Protein AF-A0A960WPZ5-F1 (afdb_monomer_lite)

Structure (mmCIF, N/CA/C/O backbone):
data_AF-A0A960WPZ5-F1
#
_entry.id   AF-A0A960WPZ5-F1
#
loop_
_atom_site.group_PDB
_atom_site.id
_atom_site.type_symbol
_atom_site.label_atom_id
_atom_site.label_alt_id
_atom_site.label_comp_id
_atom_site.label_asym_id
_atom_site.label_entity_id
_atom_site.label_seq_id
_atom_site.pdbx_PDB_ins_code
_atom_site.Cartn_x
_atom_site.Cartn_y
_atom_site.Cartn_z
_atom_site.occupancy
_atom_site.B_iso_or_equiv
_atom_site.auth_seq_id
_atom_site.auth_comp_id
_atom_site.auth_asym_id
_atom_site.auth_atom_id
_atom_site.pdbx_PDB_model_num
ATOM 1 N N . VAL A 1 1 ? -7.403 -0.980 5.760 1.00 86.06 1 VAL A N 1
ATOM 2 C CA . VAL A 1 1 ? -6.300 -1.568 6.557 1.00 86.06 1 VAL A CA 1
ATOM 3 C C . VAL A 1 1 ? -6.698 -1.604 8.019 1.00 86.06 1 VAL A C 1
ATOM 5 O O . VAL A 1 1 ? -7.428 -0.713 8.437 1.00 86.06 1 VAL A O 1
ATOM 8 N N . LYS A 1 2 ? -6.292 -2.631 8.769 1.00 90.44 2 LYS A N 1
ATOM 9 C CA . LYS A 1 2 ? -6.555 -2.751 10.212 1.00 90.44 2 LYS A CA 1
ATOM 10 C C . LYS A 1 2 ? -5.215 -2.858 10.932 1.00 90.44 2 LYS A C 1
ATOM 12 O O . LYS A 1 2 ? -4.599 -3.916 10.894 1.00 90.44 2 LYS A O 1
ATOM 17 N N . GLY A 1 3 ? -4.752 -1.765 11.538 1.00 92.44 3 GLY A N 1
ATOM 18 C CA . GLY A 1 3 ? -3.379 -1.704 12.047 1.00 92.44 3 GLY A CA 1
ATOM 19 C C . GLY A 1 3 ? -2.375 -2.034 10.936 1.00 92.44 3 GLY A C 1
ATOM 20 O O . GLY A 1 3 ? -2.461 -1.464 9.850 1.00 92.44 3 GLY A O 1
ATOM 21 N N . SER A 1 4 ? -1.482 -2.991 11.193 1.00 95.31 4 SER A N 1
ATOM 22 C CA . SER A 1 4 ? -0.487 -3.504 10.242 1.00 95.31 4 SER A CA 1
ATOM 23 C C . SER A 1 4 ? -1.030 -4.543 9.252 1.00 95.31 4 SER A C 1
ATOM 25 O O . SER A 1 4 ? -0.323 -4.909 8.312 1.00 95.31 4 SER A O 1
ATOM 27 N N . THR A 1 5 ? -2.266 -5.024 9.428 1.00 96.06 5 THR A N 1
ATOM 28 C CA . THR A 1 5 ? -2.863 -6.027 8.540 1.00 96.06 5 THR A CA 1
ATOM 29 C C . THR A 1 5 ? -3.454 -5.389 7.283 1.00 96.06 5 THR A C 1
ATOM 31 O O . THR A 1 5 ? -4.344 -4.520 7.334 1.00 96.06 5 THR A O 1
ATOM 34 N N . ILE A 1 6 ? -2.990 -5.879 6.135 1.00 96.31 6 ILE A N 1
ATOM 35 C CA . ILE A 1 6 ? -3.463 -5.541 4.798 1.00 96.31 6 ILE A CA 1
ATOM 36 C C . ILE A 1 6 ? -4.168 -6.760 4.212 1.00 96.31 6 ILE A C 1
ATOM 38 O O . ILE A 1 6 ? -3.575 -7.824 4.057 1.00 96.31 6 ILE A O 1
ATOM 42 N N . LYS A 1 7 ? -5.433 -6.561 3.838 1.00 97.62 7 LYS A N 1
ATOM 43 C CA . LYS A 1 7 ? -6.232 -7.530 3.096 1.00 97.62 7 LYS A CA 1
ATOM 44 C C . LYS A 1 7 ? -6.602 -6.938 1.742 1.00 97.62 7 LYS A C 1
ATOM 46 O O . LYS A 1 7 ? -7.104 -5.811 1.700 1.00 97.62 7 LYS A O 1
ATOM 51 N N . VAL A 1 8 ? -6.364 -7.682 0.667 1.00 97.94 8 VAL A N 1
ATOM 52 C CA . VAL A 1 8 ? -6.726 -7.293 -0.701 1.00 97.94 8 VAL A CA 1
ATOM 53 C C . VAL A 1 8 ? -7.655 -8.343 -1.285 1.00 97.94 8 VAL A C 1
ATOM 55 O O . VAL A 1 8 ? -7.376 -9.542 -1.245 1.00 97.94 8 VAL A O 1
ATOM 58 N N . GLU A 1 9 ? -8.757 -7.865 -1.849 1.00 98.25 9 GLU A N 1
ATOM 59 C CA . GLU A 1 9 ? -9.732 -8.681 -2.555 1.00 98.25 9 GLU A CA 1
ATOM 60 C C . GLU A 1 9 ? -9.839 -8.206 -3.999 1.00 98.25 9 GLU A C 1
ATOM 62 O O . GLU A 1 9 ? -9.930 -7.006 -4.266 1.00 98.25 9 GLU A O 1
ATOM 67 N N . LEU A 1 10 ? -9.844 -9.159 -4.925 1.00 98.31 10 LEU A N 1
ATOM 68 C CA . LEU A 1 10 ? -10.059 -8.922 -6.345 1.00 98.31 10 LEU A CA 1
ATOM 69 C C . LEU A 1 10 ? -11.208 -9.813 -6.804 1.00 98.31 10 LEU A C 1
ATOM 71 O O . LEU A 1 10 ? -11.171 -11.026 -6.612 1.00 98.31 10 LEU A O 1
ATOM 75 N N . ASN A 1 11 ? -12.246 -9.205 -7.382 1.00 98.12 11 ASN A N 1
ATOM 76 C CA . ASN A 1 11 ? -13.432 -9.910 -7.883 1.00 98.12 11 ASN A CA 1
ATOM 77 C C . ASN A 1 11 ? -14.061 -10.879 -6.856 1.00 98.12 11 ASN A C 1
ATOM 79 O O . ASN A 1 11 ? -14.492 -11.973 -7.204 1.00 98.12 11 ASN A O 1
ATOM 83 N N . GLY A 1 12 ? -14.100 -10.479 -5.580 1.00 98.12 12 GLY A N 1
ATOM 84 C CA . GLY A 1 12 ? -14.702 -11.262 -4.491 1.00 98.12 12 GLY A CA 1
ATOM 85 C C . GLY A 1 12 ? -13.809 -12.356 -3.896 1.00 98.12 12 GLY A C 1
ATOM 86 O O . GLY A 1 12 ? -14.254 -13.068 -3.003 1.00 98.12 12 GLY A O 1
ATOM 87 N N . SER A 1 13 ? -12.560 -12.491 -4.350 1.00 98.44 13 SER A N 1
ATOM 88 C CA . SER A 1 13 ? -11.594 -13.454 -3.808 1.00 98.44 13 SER A CA 1
ATOM 89 C C . SER A 1 13 ? -10.465 -12.750 -3.064 1.00 98.44 13 SER A C 1
ATOM 91 O O . SER A 1 13 ? -9.919 -11.758 -3.549 1.00 98.44 13 SER A O 1
ATOM 93 N N . VAL A 1 14 ? -10.095 -13.278 -1.894 1.00 98.31 14 VAL A N 1
ATOM 94 C CA . VAL A 1 14 ? -8.940 -12.795 -1.124 1.00 98.31 14 VAL A CA 1
ATOM 95 C C . VAL A 1 14 ? -7.668 -13.242 -1.829 1.00 98.31 14 VAL A C 1
ATOM 97 O O . VAL A 1 14 ? -7.407 -14.437 -1.929 1.00 98.31 14 VAL A O 1
ATOM 100 N N . ILE A 1 15 ? -6.886 -12.278 -2.306 1.00 98.44 15 ILE A N 1
ATOM 101 C CA . ILE A 1 15 ? -5.602 -12.533 -2.977 1.00 98.44 15 ILE A CA 1
ATOM 102 C C . ILE A 1 15 ? -4.403 -12.196 -2.087 1.00 98.44 15 ILE A C 1
ATOM 104 O O . ILE A 1 15 ? -3.281 -12.590 -2.388 1.00 98.44 15 ILE A O 1
ATOM 108 N N . LEU A 1 16 ? -4.636 -11.471 -0.991 1.00 97.94 16 LEU A N 1
ATOM 109 C CA . LEU A 1 16 ? -3.628 -11.151 0.010 1.00 97.94 16 LEU A CA 1
ATOM 110 C C . LEU A 1 16 ? -4.296 -10.968 1.373 1.00 97.94 16 LEU A C 1
ATOM 112 O O . LEU A 1 16 ? -5.275 -10.228 1.484 1.00 97.94 16 LEU A O 1
ATOM 116 N N . ASP A 1 17 ? -3.722 -11.588 2.398 1.00 97.75 17 ASP A N 1
ATOM 117 C CA . ASP A 1 17 ? -3.995 -11.309 3.807 1.00 97.75 17 ASP A CA 1
ATOM 118 C C . ASP A 1 17 ? -2.667 -11.406 4.565 1.00 97.75 17 ASP A C 1
ATOM 120 O O . ASP A 1 17 ? -2.121 -12.495 4.750 1.00 97.75 17 ASP A O 1
ATOM 124 N N . ALA A 1 18 ? -2.078 -10.255 4.881 1.00 96.69 18 ALA A N 1
ATOM 125 C CA . ALA A 1 18 ? -0.720 -10.177 5.402 1.00 96.69 18 ALA A CA 1
ATOM 126 C C . ALA A 1 18 ? -0.587 -9.113 6.493 1.00 96.69 18 ALA A C 1
ATOM 128 O O . ALA A 1 18 ? -1.210 -8.053 6.443 1.00 96.69 18 ALA A O 1
ATOM 129 N N . ASP A 1 19 ? 0.279 -9.390 7.465 1.00 96.12 19 ASP A N 1
ATOM 130 C CA . ASP A 1 19 ? 0.635 -8.480 8.549 1.00 96.12 19 ASP A CA 1
ATOM 131 C C . ASP A 1 19 ? 2.028 -7.900 8.296 1.00 96.12 19 ASP A C 1
ATOM 133 O O . ASP A 1 19 ? 3.031 -8.616 8.365 1.00 96.12 19 ASP A O 1
ATOM 137 N N . LEU A 1 20 ? 2.090 -6.596 8.015 1.00 94.75 20 LEU A N 1
ATOM 138 C CA . LEU A 1 20 ? 3.342 -5.898 7.720 1.00 94.75 20 LEU A CA 1
ATOM 139 C C . LEU A 1 20 ? 4.365 -5.976 8.860 1.00 94.75 20 LEU A C 1
ATOM 141 O O . LEU A 1 20 ? 5.563 -5.899 8.594 1.00 94.75 20 LEU A O 1
ATOM 145 N N . SER A 1 21 ? 3.927 -6.169 10.110 1.00 94.12 21 SER A N 1
ATOM 146 C CA . SER A 1 21 ? 4.837 -6.294 11.256 1.00 94.12 21 SER A CA 1
ATOM 147 C C . SER A 1 21 ? 5.694 -7.565 11.212 1.00 94.12 21 SER A C 1
ATOM 149 O O . SER A 1 21 ? 6.7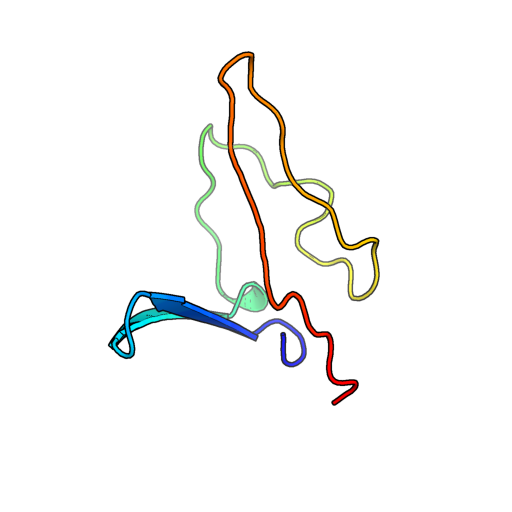34 -7.629 11.862 1.00 94.12 21 SER A O 1
ATOM 151 N N . LYS A 1 22 ? 5.281 -8.564 10.422 1.00 95.75 22 LYS A N 1
ATOM 152 C CA . LYS A 1 22 ? 5.963 -9.857 10.275 1.00 95.75 22 LYS A CA 1
ATOM 153 C C . LYS A 1 22 ? 6.867 -9.923 9.043 1.00 95.75 22 LYS A C 1
ATOM 155 O O . LYS A 1 22 ? 7.537 -10.930 8.841 1.00 95.75 22 LYS A O 1
ATOM 160 N N . VAL A 1 23 ? 6.873 -8.883 8.207 1.00 93.50 23 VAL A N 1
ATOM 161 C CA . VAL A 1 23 ? 7.676 -8.843 6.980 1.00 93.50 23 VAL A CA 1
ATOM 162 C C . VAL A 1 23 ? 9.130 -8.542 7.332 1.00 93.50 23 VAL A C 1
ATOM 164 O O . VAL A 1 23 ? 9.448 -7.460 7.826 1.00 93.50 23 VAL A O 1
ATOM 167 N N . THR A 1 24 ? 10.008 -9.504 7.063 1.00 92.38 24 THR A N 1
ATOM 168 C CA . THR A 1 24 ? 11.458 -9.402 7.296 1.00 92.38 24 THR A CA 1
ATOM 169 C C . THR A 1 24 ? 12.277 -9.415 6.010 1.00 92.38 24 THR A C 1
ATOM 171 O O . THR A 1 24 ? 13.409 -8.937 6.018 1.00 92.38 24 THR A O 1
ATOM 174 N N . ASP A 1 25 ? 11.706 -9.927 4.918 1.00 93.25 25 ASP A N 1
ATOM 175 C CA . ASP A 1 25 ? 12.324 -9.947 3.595 1.00 93.25 25 ASP A CA 1
ATOM 176 C C . ASP A 1 25 ? 11.808 -8.784 2.737 1.00 93.25 25 ASP A C 1
ATOM 178 O O . ASP A 1 25 ? 10.620 -8.444 2.764 1.00 93.25 25 ASP A O 1
ATOM 182 N N . TYR A 1 26 ? 12.710 -8.151 1.989 1.00 92.38 26 TYR A N 1
ATOM 183 C CA . TYR A 1 26 ? 12.434 -6.917 1.261 1.00 92.38 26 TYR A CA 1
ATOM 184 C C . TYR A 1 26 ? 12.832 -7.035 -0.201 1.00 92.38 26 TYR A C 1
ATOM 186 O O . TYR A 1 26 ? 13.962 -7.394 -0.537 1.00 92.38 26 TYR A O 1
ATOM 194 N N . MET A 1 27 ? 11.932 -6.600 -1.083 1.00 89.50 27 MET A N 1
ATOM 195 C CA . MET A 1 27 ? 12.243 -6.463 -2.500 1.00 89.50 27 MET A CA 1
ATOM 196 C C . MET A 1 27 ? 13.427 -5.500 -2.684 1.00 89.50 27 MET A C 1
ATOM 198 O O . MET A 1 27 ? 13.374 -4.344 -2.267 1.00 89.50 27 MET A O 1
ATOM 202 N N . GLY A 1 28 ? 14.512 -5.989 -3.287 1.00 89.06 28 GLY A N 1
ATOM 203 C CA . GLY A 1 28 ? 15.746 -5.219 -3.466 1.00 89.06 28 GLY A CA 1
ATOM 204 C C . GLY A 1 28 ? 16.610 -5.078 -2.205 1.00 89.06 28 GLY A C 1
ATOM 205 O O . GLY A 1 28 ? 17.492 -4.225 -2.180 1.00 89.06 28 GLY A O 1
ATOM 206 N N . GLY A 1 29 ? 16.361 -5.873 -1.155 1.00 91.62 29 GLY A N 1
ATOM 207 C CA . GLY A 1 29 ? 17.200 -5.930 0.050 1.00 91.62 29 GLY A CA 1
ATOM 208 C C . GLY A 1 29 ? 17.164 -4.671 0.921 1.00 91.62 29 GLY A C 1
ATOM 209 O O . GLY A 1 29 ? 18.011 -4.498 1.794 1.00 91.62 29 GLY A O 1
ATOM 210 N N . LYS A 1 30 ? 16.201 -3.771 0.690 1.00 92.12 30 LYS A N 1
ATOM 211 C CA . LYS A 1 30 ? 16.080 -2.498 1.404 1.00 92.12 30 LYS A CA 1
ATOM 212 C C . LYS A 1 30 ? 14.685 -2.334 1.992 1.00 92.12 30 LYS A C 1
ATOM 214 O O . LYS A 1 30 ? 13.690 -2.398 1.274 1.00 92.12 30 LYS A O 1
ATOM 219 N N . ALA A 1 31 ? 14.620 -2.041 3.290 1.00 91.06 31 ALA A N 1
ATOM 220 C CA . ALA A 1 31 ? 13.361 -1.754 3.964 1.00 91.06 31 ALA A CA 1
ATOM 221 C C . ALA A 1 31 ? 12.654 -0.536 3.345 1.00 91.06 31 ALA A C 1
ATOM 223 O O . ALA A 1 31 ? 13.272 0.499 3.075 1.00 91.06 31 ALA A O 1
ATOM 224 N N . HIS A 1 32 ? 11.340 -0.651 3.141 1.00 91.88 32 HIS A N 1
ATOM 225 C CA . HIS A 1 32 ? 10.540 0.444 2.604 1.00 91.88 32 HIS A CA 1
ATOM 226 C C . HIS A 1 32 ? 10.343 1.536 3.675 1.00 91.88 32 HIS A C 1
ATOM 228 O O . HIS A 1 32 ? 9.852 1.226 4.764 1.00 91.88 32 HIS A O 1
ATOM 234 N N . PRO A 1 33 ? 10.649 2.817 3.386 1.00 92.56 33 PRO A N 1
ATOM 235 C CA . PRO A 1 33 ? 10.695 3.882 4.396 1.00 92.56 33 PRO A CA 1
ATOM 236 C C . PRO A 1 33 ? 9.342 4.168 5.060 1.00 92.56 33 PRO A C 1
ATOM 238 O O . PRO A 1 33 ? 9.293 4.690 6.167 1.00 92.56 33 PRO A O 1
ATOM 241 N N . GLY A 1 34 ? 8.239 3.833 4.387 1.00 92.94 34 GLY A N 1
ATOM 242 C CA . GLY A 1 34 ? 6.883 4.075 4.880 1.00 92.94 34 GLY A CA 1
ATOM 243 C C . GLY A 1 34 ? 6.165 2.864 5.478 1.00 92.94 34 GLY A C 1
ATOM 244 O O . GLY A 1 34 ? 4.989 2.997 5.797 1.00 92.94 34 GLY A O 1
ATOM 245 N N . LYS A 1 35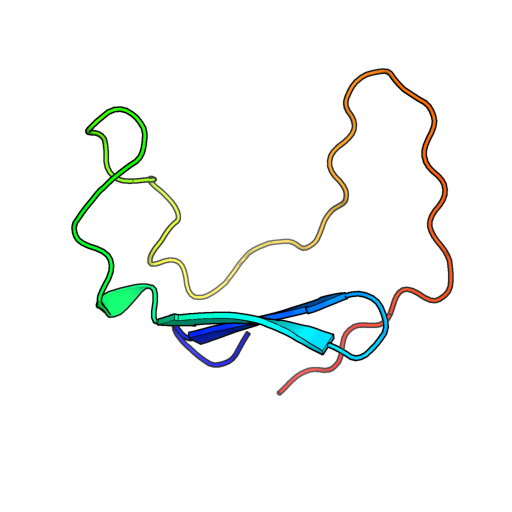 ? 6.799 1.684 5.583 1.00 91.25 35 LYS A N 1
ATOM 246 C CA . LYS A 1 35 ? 6.068 0.433 5.888 1.00 91.25 35 LYS A CA 1
ATOM 247 C C . LYS A 1 35 ? 5.358 0.436 7.251 1.00 91.25 35 LYS A C 1
ATOM 249 O O . LYS A 1 35 ? 4.312 -0.185 7.382 1.00 91.25 35 LYS A O 1
ATOM 254 N N . ASP A 1 36 ? 5.913 1.148 8.233 1.00 92.81 36 ASP A N 1
ATOM 255 C CA . ASP A 1 36 ? 5.405 1.184 9.613 1.00 92.81 36 ASP A CA 1
ATOM 256 C C . ASP A 1 36 ? 4.530 2.421 9.897 1.00 92.81 36 ASP A C 1
ATOM 258 O O . ASP A 1 36 ? 4.089 2.640 11.026 1.00 92.81 36 ASP A O 1
ATOM 262 N N . LEU A 1 37 ? 4.265 3.259 8.884 1.00 94.00 37 LEU A N 1
ATOM 263 C CA . LEU A 1 37 ? 3.413 4.435 9.045 1.00 94.00 37 LEU A CA 1
ATOM 264 C C . LEU A 1 37 ? 1.950 4.018 9.228 1.00 94.00 37 LEU A C 1
ATOM 266 O O . LEU A 1 37 ? 1.364 3.332 8.396 1.00 94.00 37 LEU A O 1
ATOM 270 N N . THR A 1 38 ? 1.322 4.514 10.292 1.00 92.56 38 THR A N 1
ATOM 271 C CA . THR A 1 38 ? -0.089 4.234 10.613 1.00 92.56 38 THR A CA 1
ATOM 272 C C . THR A 1 38 ? -1.073 5.212 9.963 1.00 92.56 38 THR A C 1
ATOM 274 O O . THR A 1 38 ? -2.287 5.045 10.082 1.00 92.56 38 THR A O 1
ATOM 277 N N . LYS A 1 39 ? -0.567 6.242 9.274 1.00 92.56 39 LYS A N 1
ATOM 278 C CA . LYS A 1 39 ? -1.353 7.266 8.573 1.00 92.56 39 LYS A CA 1
ATOM 279 C C . LYS A 1 39 ? -0.685 7.671 7.262 1.00 92.56 39 LYS A C 1
ATOM 281 O O . LYS A 1 39 ? 0.538 7.651 7.154 1.00 92.56 39 LYS A O 1
ATOM 286 N N . GLY A 1 40 ? -1.492 8.094 6.295 1.00 93.38 40 GLY A N 1
ATOM 287 C CA . GLY A 1 40 ? -1.029 8.534 4.984 1.00 93.38 40 GLY A CA 1
ATOM 288 C C . GLY A 1 40 ? -2.182 8.994 4.098 1.00 93.38 40 GLY A C 1
ATOM 289 O O . GLY A 1 40 ? -3.319 9.113 4.557 1.00 93.38 40 GLY A O 1
ATOM 290 N N . PHE A 1 41 ? -1.877 9.246 2.828 1.00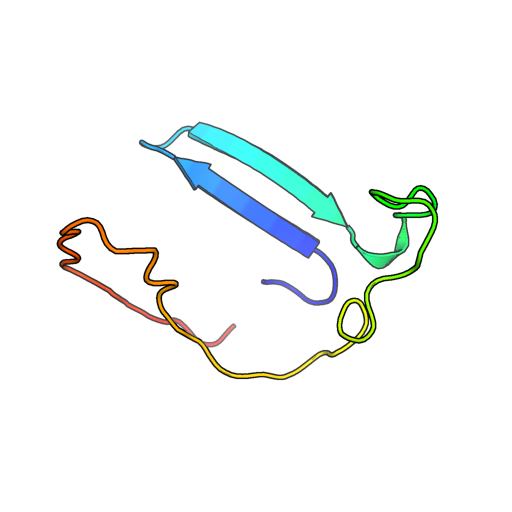 94.94 41 PHE A N 1
ATOM 291 C CA . PHE A 1 41 ? -2.860 9.631 1.819 1.00 94.94 41 PHE A CA 1
ATOM 292 C C . PHE A 1 41 ? -3.323 8.421 1.004 1.00 94.94 41 PHE A C 1
ATOM 294 O O . PHE A 1 41 ? -2.590 7.447 0.838 1.00 94.94 41 PHE A O 1
ATOM 301 N N . PHE A 1 42 ? -4.541 8.505 0.476 1.00 95.81 42 PHE A N 1
ATOM 302 C CA . PHE A 1 42 ? -5.060 7.582 -0.529 1.00 95.81 42 PHE A CA 1
ATOM 303 C C . PHE A 1 42 ? -4.886 8.203 -1.919 1.00 95.81 42 PHE A C 1
ATOM 305 O O . PHE A 1 42 ? -5.161 9.390 -2.093 1.00 95.81 42 PHE A O 1
ATOM 312 N N . GLY A 1 43 ? -4.462 7.414 -2.907 1.00 96.00 43 GLY A N 1
ATOM 313 C CA . GLY A 1 43 ? -4.276 7.891 -4.275 1.00 96.00 43 GLY A CA 1
ATOM 314 C C . GLY A 1 43 ? -4.212 6.762 -5.298 1.00 96.00 43 GLY A C 1
ATOM 315 O O . GLY A 1 43 ? -4.025 5.597 -4.947 1.00 96.00 43 GLY A O 1
ATOM 316 N N . PHE A 1 44 ? -4.365 7.129 -6.569 1.00 96.50 44 PHE A N 1
ATOM 317 C CA . PHE A 1 44 ? -4.207 6.233 -7.712 1.00 96.50 44 PHE A CA 1
ATOM 318 C C . PHE A 1 44 ? -2.840 6.458 -8.352 1.00 96.50 44 PHE A C 1
ATOM 320 O O . PHE A 1 44 ? -2.477 7.597 -8.644 1.00 96.50 44 PHE A O 1
ATOM 327 N N . ALA A 1 45 ? -2.086 5.381 -8.570 1.00 93.00 45 ALA A N 1
ATOM 328 C CA . ALA A 1 45 ? -0.845 5.451 -9.329 1.00 93.00 45 ALA A CA 1
ATOM 329 C C . ALA A 1 45 ? -1.159 5.601 -10.827 1.00 93.00 45 ALA A C 1
ATOM 331 O O . ALA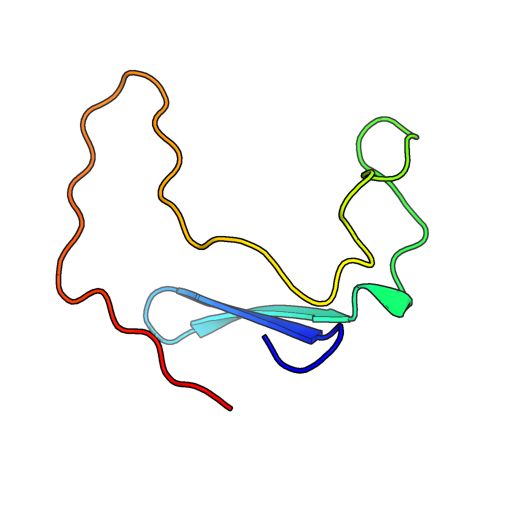 A 1 45 ? -1.991 4.868 -11.361 1.00 93.00 45 ALA A O 1
ATOM 332 N N . GLY A 1 46 ? -0.488 6.541 -11.493 1.00 93.06 46 GLY A N 1
ATOM 333 C CA . GLY A 1 46 ? -0.498 6.682 -12.949 1.00 93.06 46 GLY A CA 1
ATOM 334 C C . GLY A 1 46 ? 0.827 6.201 -13.531 1.00 93.06 46 GLY A C 1
ATOM 335 O O . GLY A 1 46 ? 1.878 6.457 -12.947 1.00 93.06 46 GLY A O 1
ATOM 336 N N . HIS A 1 47 ? 0.782 5.508 -14.669 1.00 93.69 47 HIS A N 1
ATOM 337 C CA . HIS A 1 47 ? 1.978 4.952 -15.310 1.00 93.69 47 HIS A CA 1
ATOM 338 C C . HIS A 1 47 ? 1.939 5.102 -16.845 1.00 93.69 47 HIS A C 1
ATOM 340 O O . HIS A 1 47 ? 2.277 4.186 -17.586 1.00 93.69 47 HIS A O 1
ATOM 346 N N . GLY A 1 48 ? 1.491 6.265 -17.328 1.00 94.44 48 GLY A N 1
ATOM 347 C CA . GLY A 1 48 ? 1.447 6.617 -18.756 1.00 94.44 48 GLY A CA 1
ATOM 348 C C . GLY A 1 48 ? 0.214 6.106 -19.508 1.00 94.44 48 GLY A C 1
ATOM 349 O O . GLY A 1 48 ? -0.330 6.835 -20.333 1.00 94.44 48 GLY A O 1
ATOM 350 N N . ASP A 1 49 ? -0.273 4.914 -19.170 1.00 96.25 49 ASP A N 1
ATOM 351 C CA . ASP A 1 49 ? -1.462 4.332 -19.795 1.00 96.25 49 ASP A CA 1
ATOM 352 C C . ASP A 1 49 ? -2.774 4.833 -19.176 1.00 96.25 49 ASP A C 1
ATOM 354 O O . ASP A 1 49 ? -2.868 5.129 -17.979 1.00 96.25 49 ASP A O 1
ATOM 358 N N . ALA A 1 50 ? -3.820 4.895 -20.004 1.00 95.44 50 ALA A N 1
ATOM 359 C CA . ALA A 1 50 ? -5.148 5.303 -19.569 1.00 95.44 50 ALA A CA 1
ATOM 360 C C . ALA A 1 50 ? -5.813 4.217 -18.708 1.00 95.44 50 ALA A C 1
ATO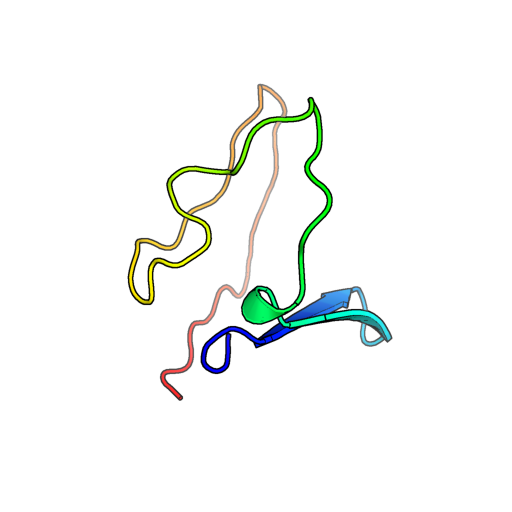M 362 O O . ALA A 1 50 ? -5.977 3.072 -19.129 1.00 95.44 50 ALA A O 1
ATOM 363 N N . VAL A 1 51 ? -6.268 4.609 -17.517 1.00 95.94 51 VAL A N 1
ATOM 364 C CA . VAL A 1 51 ? -7.034 3.765 -16.589 1.00 95.94 51 VAL A CA 1
ATOM 365 C C . VAL A 1 51 ? -8.260 4.520 -16.078 1.00 95.94 51 VAL A C 1
ATOM 367 O O . VAL A 1 51 ? -8.219 5.735 -15.891 1.00 95.94 51 VAL A O 1
ATOM 370 N N . ALA A 1 52 ? -9.362 3.804 -15.845 1.00 96.25 52 ALA A N 1
ATOM 371 C CA . ALA A 1 52 ? -10.621 4.386 -15.385 1.00 96.25 52 ALA A CA 1
ATOM 372 C C . ALA A 1 52 ? -11.072 3.761 -14.059 1.00 96.25 52 ALA A C 1
ATOM 374 O O . ALA A 1 52 ? -11.135 2.539 -13.920 1.00 96.25 52 ALA A O 1
ATOM 375 N N . PHE A 1 53 ? -11.454 4.610 -13.104 1.00 97.25 53 PHE A N 1
ATOM 376 C CA . PHE A 1 53 ? -11.957 4.205 -11.792 1.00 97.25 53 PHE A CA 1
ATOM 377 C C . PHE A 1 53 ? -13.393 4.696 -11.605 1.00 97.25 53 PHE A C 1
ATOM 379 O O . PHE A 1 53 ? -13.746 5.802 -12.006 1.00 97.25 53 PHE A O 1
ATOM 386 N N . ARG A 1 54 ? -14.236 3.884 -10.964 1.00 98.12 54 ARG A N 1
ATOM 387 C CA . ARG A 1 54 ? -15.602 4.265 -10.577 1.00 98.12 54 ARG A CA 1
ATOM 388 C C . ARG A 1 54 ? -15.977 3.611 -9.254 1.00 98.12 54 ARG A C 1
ATOM 390 O O . ARG A 1 54 ? -15.433 2.564 -8.921 1.00 98.12 54 ARG A O 1
ATOM 397 N N . LYS A 1 55 ? -16.950 4.194 -8.543 1.00 98.06 55 LYS A N 1
ATOM 398 C CA . LYS A 1 55 ? -17.465 3.686 -7.252 1.00 98.06 55 LYS A CA 1
ATOM 399 C C . LYS A 1 55 ? -16.373 3.531 -6.17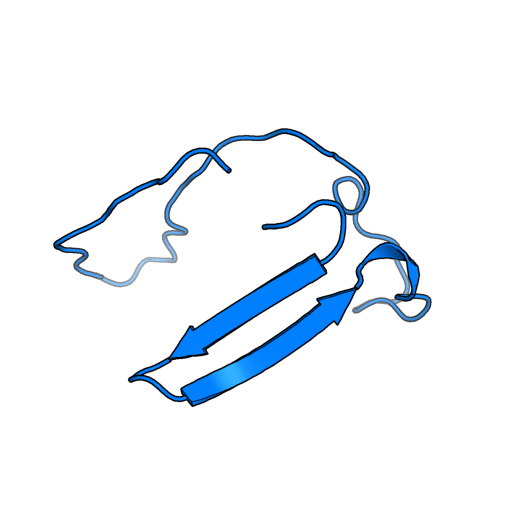8 1.00 98.06 55 LYS A C 1
ATOM 401 O O . LYS A 1 55 ? -16.329 2.537 -5.460 1.00 98.06 55 LYS A O 1
ATOM 406 N N . VAL A 1 56 ? -15.493 4.525 -6.076 1.00 97.62 56 VAL A N 1
ATOM 407 C CA . VAL A 1 56 ? -14.438 4.582 -5.056 1.00 97.62 56 VAL A CA 1
ATOM 408 C C . VAL A 1 56 ? -15.056 5.037 -3.736 1.00 97.62 56 VAL A C 1
ATOM 410 O O . VAL A 1 56 ? -15.688 6.089 -3.688 1.00 97.62 56 VAL A O 1
ATOM 413 N N . ALA A 1 57 ? -14.878 4.258 -2.672 1.00 97.00 57 ALA A N 1
ATOM 414 C CA . ALA A 1 57 ? -15.409 4.568 -1.349 1.00 97.00 57 ALA A CA 1
ATOM 415 C C . ALA A 1 57 ? -14.374 4.266 -0.259 1.00 97.00 57 ALA A C 1
ATOM 417 O O . ALA A 1 57 ? -13.614 3.304 -0.360 1.00 97.00 57 ALA A O 1
ATOM 418 N N . ILE A 1 58 ? -14.374 5.076 0.802 1.00 96.00 58 ILE A N 1
ATOM 419 C CA . ILE A 1 58 ? -13.525 4.891 1.982 1.00 96.00 58 ILE A CA 1
ATOM 420 C C . ILE A 1 58 ? -14.432 4.796 3.206 1.00 96.00 58 ILE A C 1
ATOM 422 O O . ILE A 1 58 ? -15.253 5.677 3.448 1.00 96.00 58 ILE A O 1
ATOM 426 N N . ARG A 1 59 ? -14.261 3.734 3.997 1.00 94.06 59 ARG A N 1
ATOM 427 C CA . ARG A 1 59 ? -14.915 3.572 5.300 1.00 94.06 59 ARG A CA 1
ATOM 428 C C . ARG A 1 59 ? -13.873 3.705 6.402 1.00 94.06 59 ARG A C 1
ATOM 430 O O . ARG A 1 59 ? -12.900 2.952 6.410 1.00 94.06 59 ARG A O 1
ATOM 437 N N . LYS A 1 60 ? -14.097 4.630 7.337 1.00 90.81 60 LYS A N 1
ATOM 438 C CA . LYS A 1 60 ? -13.305 4.710 8.569 1.00 90.81 60 LYS A CA 1
ATOM 439 C C . LYS A 1 60 ? -13.642 3.504 9.455 1.00 90.81 60 LYS A C 1
ATOM 441 O O . LYS A 1 60 ? -14.818 3.168 9.587 1.00 90.81 60 LYS A O 1
ATOM 446 N N . LEU A 1 61 ? -12.610 2.833 9.961 1.00 84.62 61 LEU A N 1
ATOM 447 C CA . LEU A 1 61 ? -12.709 1.646 10.817 1.00 84.62 61 LEU A CA 1
ATOM 448 C C . LEU A 1 61 ? -12.519 2.013 12.286 1.00 84.62 61 LEU A C 1
ATOM 450 O O . LEU A 1 61 ? -11.863 3.051 12.538 1.00 84.62 61 LEU A O 1
#

pLDDT: mean 94.54, std 3.04, range [84.62, 98.44]

Secondary structure (DSSP, 8-state):
-BTTEEEEEETTEEEEEEEGGG----GGGS--TTTT-S---------SS-----S------

Radius of gyration: 14.21 Å; chains: 1; bounding box: 35×23×32 Å

Sequence (61 aa):
VKGSTIKVELNGSVILDADLSKVTDYMGGKAHPGKDLTKGFFGFAGHGDAVAFRKVAIRKL

Foldseek 3Di:
DPQQWDWDDDPRDTPDTDGLVPDPDDDVRDDDPCNNPPDDDDDDDDDPDDDDDDDDDDDDD